Protein AF-X0VVE8-F1 (afdb_monomer)

Organism: NCBI:txid412755

Mean predicted aligned error: 8.97 Å

Foldseek 3Di:
DVVQLVVCVVVVNNQSNVQVVQVVVLVVVLVVVCCVVPVPPDDDPVVVVVSVVVSVVPDDGDRDDPDPDDDDDDDPPDPDDDPDPDDDDPPCDPPVPPPPDDDDD

Radius of gyration: 20.53 Å; Cα contacts (8 Å, |Δi|>4): 33; chains: 1; bounding box: 51×25×48 Å

Sequence (105 aa):
MAEWIEEAAEADDHAAADEHRQVYDRLVNIFDELVEVFADEQMSCDDLISIIDSAFSQLTLAFIPPSLDQVLVGAIERSRHPDLKAVFLIGATQKQFPAPVAFDG

InterPro domains:
  IPR027417 P-loop containing nucleoside triphosphate hydrolase [G3DSA:3.40.50.300] (5-105)
  IPR027417 P-loop containing nucleoside triphosphate hydrolase [SSF52540] (9-104)

Secondary structure (DSSP, 8-state):
-HHHHHHHHHTT-HHHHHHHHHHHHHHHHHHHHHHHHHTT----HHHHHHHHHHHHHT---------SS------TT-S-----S--------TTTSSPP-----

Solvent-accessible surface area (backbone atoms only — not comparable to full-atom values): 7003 Å² total; per-residue (Å²): 105,72,64,58,30,50,53,24,48,76,68,72,34,58,68,58,20,50,50,52,48,52,53,50,55,51,56,51,50,52,52,52,52,48,45,72,75,43,70,87,60,90,73,55,72,69,56,53,50,52,52,51,52,55,56,57,74,67,67,74,84,86,80,77,80,92,59,96,79,75,84,89,82,79,73,87,83,56,94,72,76,76,96,70,95,73,86,84,84,78,72,78,37,92,73,60,41,69,65,71,85,82,81,85,128

pLDDT: mean 85.47, std 9.38, range [46.12, 97.25]

Structure (mmCIF, N/CA/C/O backbone):
data_AF-X0VVE8-F1
#
_entry.id   AF-X0VVE8-F1
#
loop_
_atom_site.group_PDB
_atom_site.id
_atom_site.type_symbol
_atom_site.label_atom_id
_atom_site.label_alt_id
_atom_site.label_comp_id
_atom_site.label_asym_id
_atom_site.label_entity_id
_atom_site.label_seq_id
_atom_site.pdbx_PDB_ins_code
_atom_site.Cartn_x
_atom_site.Cartn_y
_atom_site.Cartn_z
_atom_site.occupancy
_atom_site.B_iso_or_equiv
_atom_site.auth_seq_id
_atom_site.auth_comp_id
_atom_site.auth_asym_id
_atom_site.auth_atom_id
_atom_site.pdbx_PDB_model_num
ATOM 1 N N . MET A 1 1 ? -14.745 9.800 -8.969 1.00 73.06 1 MET A N 1
ATOM 2 C CA . MET A 1 1 ? -13.910 8.647 -9.377 1.00 73.06 1 MET A CA 1
ATOM 3 C C . MET A 1 1 ? -14.285 8.109 -10.744 1.00 73.06 1 MET A C 1
ATOM 5 O O . MET A 1 1 ? -13.377 8.021 -11.546 1.00 73.06 1 MET A O 1
ATOM 9 N N . ALA A 1 2 ? -15.556 7.810 -11.050 1.00 81.62 2 ALA A N 1
ATOM 10 C CA . ALA A 1 2 ? -15.941 7.421 -12.419 1.00 81.62 2 ALA A CA 1
ATOM 11 C C . ALA A 1 2 ? -15.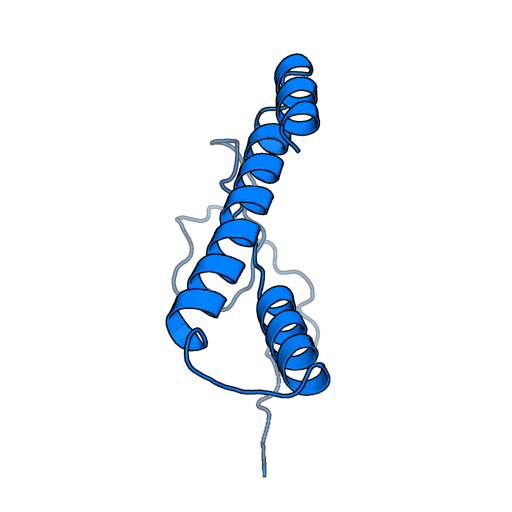518 8.470 -13.471 1.00 81.62 2 ALA A C 1
ATOM 13 O O . ALA A 1 2 ? -14.872 8.122 -14.447 1.00 81.62 2 ALA A O 1
ATOM 14 N N . GLU A 1 3 ? -15.755 9.751 -13.179 1.00 89.00 3 GLU A N 1
ATOM 15 C CA . GLU A 1 3 ? -15.322 10.881 -14.018 1.00 89.00 3 GLU A CA 1
ATOM 16 C C . GLU A 1 3 ? -13.796 10.926 -14.229 1.00 89.00 3 GLU A C 1
ATOM 18 O O . GLU A 1 3 ? -13.343 11.051 -15.354 1.00 89.00 3 GLU A O 1
ATOM 23 N N . TRP A 1 4 ? -12.986 10.705 -13.184 1.00 87.19 4 TRP A N 1
ATOM 24 C CA . TRP A 1 4 ? -11.516 10.673 -13.309 1.00 87.19 4 TRP A CA 1
ATOM 25 C C . TRP A 1 4 ? -10.999 9.484 -14.129 1.00 87.19 4 TRP A C 1
ATOM 27 O O . TRP A 1 4 ? -9.976 9.590 -14.798 1.00 87.19 4 TRP A O 1
ATOM 37 N N . ILE A 1 5 ? -11.695 8.344 -14.083 1.00 86.62 5 ILE A N 1
ATOM 38 C CA . ILE A 1 5 ? -11.367 7.181 -14.919 1.00 86.62 5 ILE A CA 1
ATOM 39 C C . ILE A 1 5 ? -11.676 7.493 -16.388 1.00 86.62 5 ILE A C 1
ATOM 41 O O . ILE A 1 5 ? -10.884 7.145 -17.262 1.00 86.62 5 ILE A O 1
ATOM 45 N N . GLU A 1 6 ? -12.811 8.140 -16.657 1.00 87.31 6 GLU A N 1
ATOM 46 C CA . GLU A 1 6 ? -13.217 8.553 -18.004 1.00 87.31 6 GLU A CA 1
ATOM 47 C C . GLU A 1 6 ? -12.263 9.610 -18.574 1.00 87.31 6 GLU A C 1
ATOM 49 O O . GLU A 1 6 ? -11.749 9.418 -19.672 1.00 87.31 6 GLU A O 1
ATOM 54 N N . GLU A 1 7 ? -11.923 10.648 -17.807 1.00 91.56 7 GLU A N 1
ATOM 55 C CA . GLU A 1 7 ? -10.959 11.684 -18.207 1.00 91.56 7 GLU A CA 1
ATOM 56 C C . GLU A 1 7 ? -9.573 11.101 -18.531 1.00 91.56 7 GLU A C 1
ATOM 58 O O . GLU A 1 7 ? -8.973 11.449 -19.550 1.00 91.56 7 GLU A O 1
ATOM 63 N N . ALA A 1 8 ? -9.062 10.183 -17.702 1.00 88.50 8 ALA A N 1
ATOM 64 C CA . ALA A 1 8 ? -7.777 9.526 -17.949 1.00 88.50 8 ALA A CA 1
ATOM 65 C C . ALA A 1 8 ? -7.813 8.637 -19.205 1.00 88.50 8 ALA A C 1
ATOM 67 O O . ALA A 1 8 ? -6.859 8.617 -19.985 1.00 88.50 8 ALA A O 1
ATOM 68 N N . ALA A 1 9 ? -8.927 7.937 -19.438 1.00 83.50 9 ALA A N 1
ATOM 69 C CA . ALA A 1 9 ? -9.116 7.131 -20.638 1.00 83.50 9 ALA A CA 1
ATOM 70 C C . ALA A 1 9 ? -9.220 7.993 -21.908 1.00 83.50 9 ALA A C 1
ATOM 72 O O . ALA A 1 9 ? -8.647 7.629 -22.934 1.00 83.50 9 ALA A O 1
ATOM 73 N N . GLU A 1 10 ? -9.901 9.139 -21.846 1.00 91.62 10 GLU A N 1
ATOM 74 C CA . GLU A 1 10 ? -9.968 10.111 -22.946 1.00 91.62 10 GLU A CA 1
ATOM 75 C C . GLU A 1 10 ? -8.602 10.743 -23.254 1.00 91.62 10 GLU A C 1
ATOM 77 O O . GLU A 1 10 ? -8.326 11.090 -24.404 1.00 91.62 10 GLU A O 1
ATOM 82 N N . ALA A 1 11 ? -7.730 10.847 -22.248 1.00 91.75 11 ALA A N 1
ATOM 83 C CA . ALA A 1 11 ? -6.356 11.321 -22.383 1.00 91.75 11 ALA A CA 1
ATOM 84 C C . ALA A 1 11 ? -5.352 10.247 -22.863 1.00 91.75 11 ALA A C 1
ATOM 86 O O . ALA A 1 11 ? -4.164 10.551 -22.966 1.00 91.75 11 ALA A O 1
ATOM 87 N N . ASP A 1 12 ? -5.806 9.022 -23.163 1.00 87.69 12 ASP A N 1
ATOM 88 C CA . ASP A 1 12 ? -4.969 7.855 -23.512 1.00 87.69 12 ASP A CA 1
ATOM 89 C C . ASP A 1 12 ? -3.979 7.448 -22.392 1.00 87.69 12 ASP A C 1
ATOM 91 O O . ASP A 1 12 ? -2.996 6.741 -22.620 1.00 87.69 12 ASP A O 1
ATOM 95 N N . ASP A 1 13 ? -4.247 7.869 -21.147 1.00 87.50 13 ASP A N 1
ATOM 96 C CA . ASP A 1 13 ? -3.475 7.510 -19.954 1.00 87.50 13 ASP A CA 1
ATOM 97 C C . ASP A 1 13 ? -4.128 6.323 -19.234 1.00 87.50 13 ASP A C 1
ATOM 99 O O . ASP A 1 13 ? -4.782 6.428 -18.191 1.00 87.50 13 ASP A O 1
ATOM 103 N N . HIS A 1 14 ? -3.965 5.142 -19.830 1.00 84.69 14 HIS A N 1
ATOM 104 C CA . HIS A 1 14 ? -4.513 3.901 -19.285 1.00 84.69 14 HIS A CA 1
ATOM 105 C C . HIS A 1 14 ? -3.944 3.542 -17.907 1.00 84.69 14 HIS A C 1
ATOM 107 O O . HIS A 1 14 ? -4.641 2.920 -17.107 1.00 84.69 14 HIS A O 1
ATOM 113 N N . ALA A 1 15 ? -2.703 3.946 -17.612 1.00 82.75 15 ALA A N 1
ATOM 114 C CA . ALA A 1 15 ? -2.082 3.682 -16.320 1.00 82.75 15 ALA A CA 1
ATOM 115 C C . ALA A 1 15 ? -2.796 4.455 -15.204 1.00 82.75 15 ALA A C 1
ATOM 117 O O . ALA A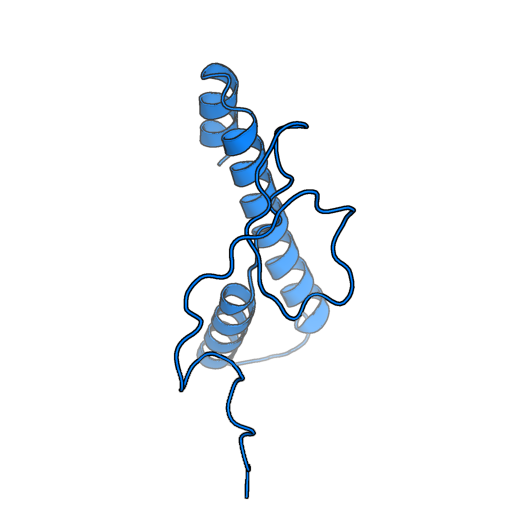 1 15 ? -3.153 3.860 -14.186 1.00 82.75 15 ALA A O 1
ATOM 118 N N . ALA A 1 16 ? -3.076 5.743 -15.421 1.00 85.50 16 ALA A N 1
ATOM 119 C CA . ALA A 1 16 ? -3.842 6.552 -14.476 1.00 85.50 16 ALA A CA 1
ATOM 120 C C . ALA A 1 16 ? -5.284 6.039 -14.313 1.00 85.50 16 ALA A C 1
ATOM 122 O O . ALA A 1 16 ? -5.791 5.945 -13.194 1.00 85.50 16 ALA A O 1
ATOM 123 N N . ALA A 1 17 ? -5.937 5.636 -15.409 1.00 87.31 17 ALA A N 1
ATOM 124 C CA . ALA A 1 17 ? -7.286 5.070 -15.354 1.00 87.31 17 ALA A CA 1
ATOM 125 C C . ALA A 1 17 ? -7.346 3.780 -14.508 1.00 87.31 17 ALA A C 1
ATOM 127 O O . ALA A 1 17 ? -8.262 3.604 -13.696 1.00 87.31 17 ALA A O 1
ATOM 128 N N . ASP A 1 18 ? -6.361 2.890 -14.661 1.00 85.56 18 ASP A N 1
ATOM 129 C CA . ASP A 1 18 ? -6.257 1.665 -13.866 1.00 85.56 18 ASP A CA 1
ATOM 130 C C . ASP A 1 18 ? -5.895 1.951 -12.404 1.00 85.56 18 ASP A C 1
ATOM 132 O O . ASP A 1 18 ? -6.431 1.298 -11.508 1.00 85.56 18 ASP A O 1
ATOM 136 N N . GLU A 1 19 ? -5.041 2.939 -12.130 1.00 86.94 19 GLU A N 1
ATOM 137 C CA . GLU A 1 19 ? -4.734 3.378 -10.765 1.00 86.94 19 GLU A CA 1
ATOM 138 C C . GLU A 1 19 ? -5.995 3.878 -10.048 1.00 86.94 19 GLU A C 1
ATOM 140 O O . GLU A 1 19 ? -6.310 3.420 -8.946 1.00 86.94 19 GLU A O 1
ATOM 145 N N . HIS A 1 20 ? -6.776 4.748 -10.692 1.00 88.81 20 HIS A N 1
ATOM 146 C CA . HIS A 1 20 ? -8.038 5.246 -10.144 1.00 88.81 20 HIS A CA 1
ATOM 147 C C . HIS A 1 20 ? -9.037 4.124 -9.852 1.00 88.81 20 HIS A C 1
ATOM 149 O O . HIS A 1 20 ? -9.698 4.146 -8.809 1.00 88.81 20 HIS A O 1
ATOM 155 N N . ARG A 1 21 ? -9.131 3.124 -10.736 1.00 88.38 21 ARG A N 1
ATOM 156 C CA . ARG A 1 21 ? -9.978 1.947 -10.510 1.00 88.38 21 ARG A CA 1
ATOM 157 C C . ARG A 1 21 ? -9.505 1.144 -9.298 1.00 88.38 21 ARG A C 1
ATOM 159 O O . ARG A 1 21 ? -10.309 0.850 -8.421 1.00 88.38 21 ARG A O 1
ATOM 166 N N . GLN A 1 22 ? -8.208 0.853 -9.205 1.00 88.06 22 GLN A N 1
ATOM 167 C CA . GLN A 1 22 ? -7.645 0.083 -8.093 1.00 88.06 22 GLN A CA 1
ATOM 168 C C . GLN A 1 22 ? -7.826 0.76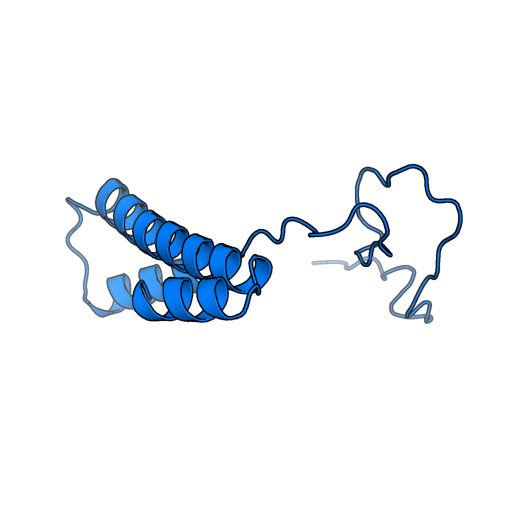9 -6.734 1.00 88.06 22 GLN A C 1
ATOM 170 O O . GLN A 1 22 ? -8.125 0.096 -5.746 1.00 88.06 22 GLN A O 1
ATOM 175 N N . VAL A 1 23 ? -7.683 2.098 -6.674 1.00 89.56 23 VAL A N 1
ATOM 176 C CA . VAL A 1 23 ? -7.960 2.880 -5.457 1.00 89.56 23 VAL A CA 1
ATOM 177 C C . VAL A 1 23 ? -9.409 2.690 -5.020 1.00 89.56 23 VAL A C 1
ATOM 179 O O . VAL A 1 23 ? -9.662 2.433 -3.842 1.00 89.56 23 VAL A O 1
ATOM 182 N N . TYR A 1 24 ? -10.355 2.794 -5.956 1.00 90.38 24 TYR A N 1
ATOM 183 C CA . TYR A 1 24 ? -11.769 2.635 -5.638 1.00 90.38 24 TYR A CA 1
ATOM 184 C C . TYR A 1 24 ? -12.093 1.229 -5.145 1.00 90.38 24 TYR A C 1
ATOM 186 O O . TYR A 1 24 ? -12.698 1.079 -4.085 1.00 90.38 24 TYR A O 1
ATOM 194 N N . ASP A 1 25 ? -11.654 0.211 -5.882 1.00 90.38 25 ASP A N 1
ATOM 195 C CA . ASP A 1 25 ? -11.924 -1.182 -5.537 1.00 90.38 25 ASP A CA 1
ATOM 196 C C . ASP A 1 25 ? -11.361 -1.504 -4.150 1.00 90.38 25 ASP A C 1
ATOM 198 O O . ASP A 1 25 ? -12.021 -2.132 -3.325 1.00 90.38 25 ASP A O 1
ATOM 202 N N . ARG A 1 26 ? -10.153 -1.021 -3.840 1.00 90.62 26 ARG A N 1
ATOM 203 C CA . ARG A 1 26 ? -9.539 -1.274 -2.537 1.00 90.62 26 ARG A CA 1
ATOM 204 C C . ARG A 1 26 ? -10.210 -0.499 -1.403 1.00 90.62 26 ARG A C 1
ATOM 206 O O . ARG A 1 26 ? -10.327 -1.051 -0.314 1.00 90.62 26 ARG A O 1
ATOM 213 N N . LEU A 1 27 ? -10.683 0.722 -1.653 1.00 91.69 27 LEU A N 1
ATOM 214 C CA . LEU A 1 27 ? -11.503 1.478 -0.703 1.00 91.69 27 LEU A CA 1
ATOM 215 C C . LEU A 1 27 ? -12.771 0.700 -0.335 1.00 91.69 27 LEU A C 1
ATOM 217 O O . LEU A 1 27 ? -13.065 0.546 0.846 1.00 91.69 27 LEU A O 1
ATOM 221 N N . VAL A 1 28 ? -13.497 0.197 -1.337 1.00 93.44 28 VAL A N 1
ATOM 222 C CA . VAL A 1 28 ? -14.723 -0.589 -1.130 1.00 93.44 28 VAL A CA 1
ATOM 223 C C . VAL A 1 28 ? -14.415 -1.872 -0.361 1.00 93.44 28 VAL A C 1
ATOM 225 O O . VAL A 1 28 ? -15.043 -2.118 0.663 1.00 93.44 28 VAL A O 1
ATOM 228 N N . ASN A 1 29 ? -13.379 -2.611 -0.768 1.00 93.31 29 ASN A N 1
ATOM 229 C CA . ASN A 1 29 ? -12.974 -3.844 -0.093 1.00 93.31 29 ASN A CA 1
ATOM 230 C C . ASN A 1 29 ? -12.636 -3.631 1.391 1.00 93.31 29 ASN A C 1
ATOM 232 O O . ASN A 1 29 ? -12.976 -4.473 2.210 1.00 93.31 29 ASN A O 1
ATOM 236 N N . ILE A 1 30 ? -11.997 -2.512 1.761 1.00 93.12 30 ILE A N 1
ATOM 237 C CA . ILE A 1 30 ? -11.733 -2.198 3.176 1.00 93.12 30 ILE A CA 1
ATOM 238 C C . ILE A 1 30 ? -13.045 -2.077 3.957 1.00 93.12 30 ILE A C 1
ATOM 240 O O . ILE A 1 30 ? -13.150 -2.602 5.061 1.00 93.12 30 ILE A O 1
ATOM 244 N N . PHE A 1 31 ? -14.051 -1.396 3.407 1.00 93.94 31 PHE A N 1
ATOM 245 C CA . PHE A 1 31 ? -15.346 -1.279 4.077 1.00 93.94 31 PHE A CA 1
ATOM 246 C C . PHE A 1 31 ? -16.099 -2.609 4.132 1.00 93.94 31 PHE A C 1
ATOM 248 O O . PHE A 1 31 ? -16.723 -2.889 5.154 1.00 93.94 31 PHE A O 1
ATOM 255 N N . ASP A 1 32 ? -16.005 -3.435 3.092 1.00 95.31 32 ASP A N 1
ATOM 256 C CA . ASP A 1 32 ? -16.581 -4.780 3.097 1.00 95.31 32 ASP A CA 1
ATOM 257 C C . ASP A 1 32 ? -15.929 -5.655 4.182 1.00 95.31 32 ASP A C 1
ATOM 259 O O . ASP A 1 32 ? -16.642 -6.265 4.976 1.00 95.31 32 ASP A O 1
ATOM 263 N N . GLU A 1 33 ? -14.594 -5.637 4.295 1.00 93.88 33 GLU A N 1
ATOM 264 C CA . GLU A 1 33 ? -13.839 -6.326 5.354 1.00 93.88 33 GLU A CA 1
ATOM 265 C C . GLU A 1 33 ? 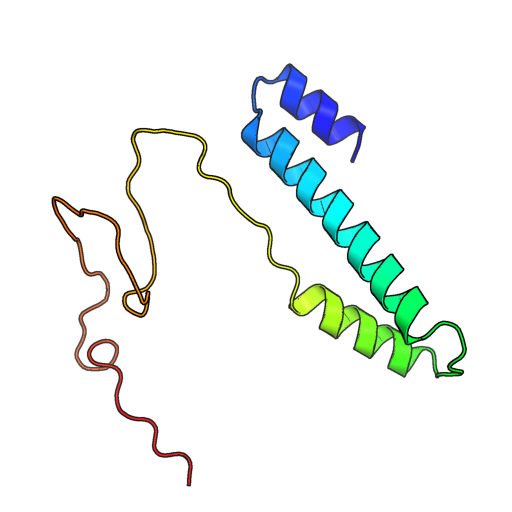-14.228 -5.802 6.754 1.00 93.88 33 GLU A C 1
ATOM 267 O O . GLU A 1 33 ? -14.425 -6.584 7.685 1.00 93.88 33 GLU A O 1
ATOM 272 N N . LEU A 1 34 ? -14.391 -4.482 6.920 1.00 92.81 34 LEU A N 1
ATOM 273 C CA . LEU A 1 34 ? -14.825 -3.883 8.190 1.00 92.81 34 LEU A CA 1
ATOM 274 C C . LEU A 1 34 ? -16.221 -4.356 8.598 1.00 92.81 34 LEU A C 1
ATOM 276 O O . LEU A 1 34 ? -16.438 -4.692 9.761 1.00 92.81 34 LEU A O 1
ATOM 280 N N . VAL A 1 35 ? -17.167 -4.386 7.659 1.00 93.31 35 VAL A N 1
ATOM 281 C CA . VAL A 1 35 ? -18.521 -4.886 7.921 1.00 93.31 35 VAL A CA 1
ATOM 282 C C . VAL A 1 35 ? -18.484 -6.383 8.215 1.00 93.31 35 VAL A C 1
ATOM 284 O O . VAL A 1 35 ? -19.126 -6.818 9.163 1.00 93.31 35 VAL A O 1
ATOM 287 N N . GLU A 1 36 ? -17.716 -7.171 7.464 1.00 95.25 36 GLU A N 1
ATOM 288 C CA . GLU A 1 36 ? -17.603 -8.619 7.669 1.00 95.25 36 GLU A CA 1
ATOM 289 C C . GLU A 1 36 ? -17.097 -8.972 9.075 1.00 95.25 36 GLU A C 1
ATOM 291 O O . GLU A 1 36 ? -17.611 -9.899 9.701 1.00 95.25 36 GLU A O 1
ATOM 296 N N . VAL A 1 37 ? -16.120 -8.221 9.588 1.00 94.50 37 VAL A N 1
ATOM 297 C CA . VAL A 1 37 ? -15.499 -8.498 10.891 1.00 94.50 37 VAL A CA 1
ATOM 298 C C . VAL A 1 37 ? -16.290 -7.895 12.054 1.00 94.50 37 VAL A C 1
ATOM 300 O O . VAL A 1 37 ? -16.422 -8.540 13.093 1.00 94.50 37 VAL A O 1
ATOM 303 N N . PHE A 1 38 ? -16.820 -6.679 11.901 1.00 93.94 38 PHE A N 1
ATOM 304 C CA . PHE A 1 38 ? -17.346 -5.885 13.018 1.00 93.94 38 PHE A CA 1
ATOM 305 C C . PHE A 1 38 ? -18.866 -5.647 12.979 1.00 93.94 38 PHE A C 1
ATOM 307 O O . PHE A 1 38 ? -19.366 -4.884 13.803 1.00 93.94 38 PHE A O 1
ATOM 314 N N . ALA A 1 39 ? -19.623 -6.284 12.071 1.00 90.25 39 ALA A N 1
ATOM 315 C CA . ALA A 1 39 ? -21.071 -6.054 11.907 1.00 90.25 39 ALA A CA 1
ATOM 316 C C . ALA A 1 39 ? -21.887 -6.124 13.211 1.00 90.25 39 ALA A C 1
ATOM 318 O O . ALA A 1 39 ? -22.817 -5.337 13.392 1.00 90.25 39 ALA A O 1
ATOM 319 N N . ASP A 1 40 ? -21.545 -7.052 14.106 1.00 93.38 40 ASP A N 1
ATOM 320 C CA . ASP A 1 40 ? -22.279 -7.303 15.351 1.00 93.38 40 ASP A CA 1
ATOM 321 C C . ASP A 1 40 ? -21.578 -6.730 16.600 1.00 93.38 40 ASP A C 1
ATOM 323 O O . ASP A 1 40 ? -22.056 -6.914 17.725 1.00 93.38 40 ASP A O 1
ATOM 327 N N . GLU A 1 41 ? -20.454 -6.023 16.436 1.00 92.12 41 GLU A N 1
ATOM 328 C CA . GLU A 1 41 ? -19.729 -5.410 17.549 1.00 92.12 41 GLU A CA 1
ATOM 329 C C . GLU A 1 41 ? -20.232 -3.993 17.843 1.00 92.12 41 GLU A C 1
ATOM 331 O O . GLU A 1 41 ? -20.229 -3.100 16.996 1.00 92.12 41 GLU A O 1
ATOM 336 N N . GLN A 1 42 ? -20.623 -3.753 19.097 1.0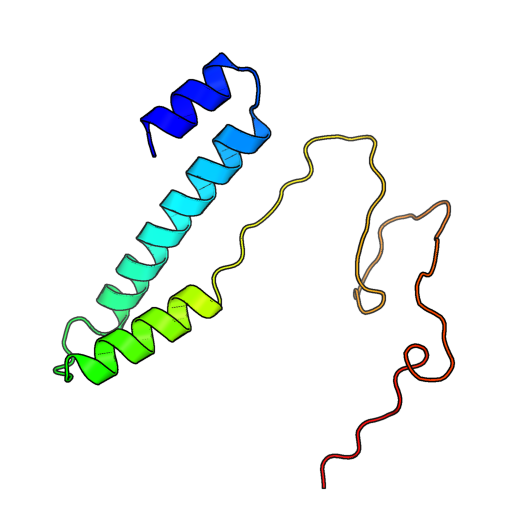0 92.94 42 GLN A N 1
ATOM 337 C CA . GLN A 1 42 ? -20.844 -2.394 19.581 1.00 92.94 42 GLN A CA 1
ATOM 338 C C . GLN A 1 42 ? -19.521 -1.804 20.056 1.00 92.94 42 GLN A C 1
ATOM 340 O O . GLN A 1 42 ? -18.914 -2.310 20.997 1.00 92.94 42 GLN A O 1
ATOM 345 N N . MET A 1 43 ? -19.118 -0.696 19.444 1.00 94.69 43 MET A N 1
ATOM 346 C CA . MET A 1 43 ? -17.903 0.032 19.797 1.00 94.69 43 MET A CA 1
ATOM 347 C C . MET A 1 43 ? -18.157 1.536 19.850 1.00 94.69 43 MET A C 1
ATOM 349 O O . MET A 1 43 ? -19.173 2.036 19.355 1.00 94.69 43 MET A O 1
ATOM 353 N N . SER A 1 44 ? -17.244 2.264 20.489 1.00 96.88 44 S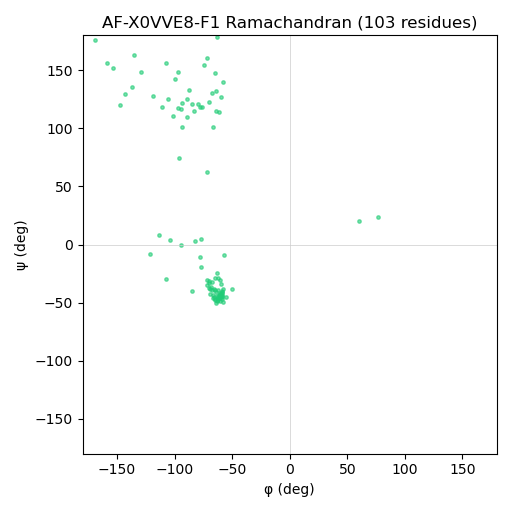ER A N 1
ATOM 354 C CA . SER A 1 44 ? -17.298 3.721 20.490 1.00 96.88 44 SER A CA 1
ATOM 355 C C . SER A 1 44 ? -16.920 4.281 19.114 1.00 96.88 44 SER A C 1
ATOM 357 O O . SER A 1 44 ? -16.262 3.618 18.311 1.00 96.88 44 SER A O 1
ATOM 359 N N . CYS A 1 45 ? -17.302 5.531 18.839 1.00 95.38 45 CYS A N 1
ATOM 360 C CA . CYS A 1 45 ? -16.856 6.209 17.620 1.00 95.38 45 CYS A CA 1
ATOM 361 C C . CYS A 1 45 ? -15.324 6.332 17.550 1.00 95.38 45 CYS A C 1
ATOM 363 O O . CYS A 1 45 ? -14.765 6.259 16.459 1.00 95.38 45 CYS A O 1
ATOM 365 N N . ASP A 1 46 ? -14.653 6.500 18.692 1.00 97.25 46 ASP A N 1
ATOM 366 C CA . ASP A 1 46 ? -13.198 6.672 18.753 1.00 97.25 46 ASP A CA 1
ATOM 367 C C . ASP A 1 46 ? -12.463 5.373 18.382 1.00 97.25 46 ASP A C 1
ATOM 369 O O . ASP A 1 46 ? -11.462 5.405 17.659 1.00 97.25 46 ASP A O 1
ATOM 373 N N . ASP A 1 47 ? -12.995 4.224 18.810 1.00 95.25 47 ASP A N 1
ATOM 374 C CA . ASP A 1 47 ? -12.466 2.907 18.438 1.00 95.25 47 ASP A CA 1
ATOM 375 C C . ASP A 1 47 ? -12.651 2.655 16.939 1.00 95.25 47 ASP A C 1
ATOM 377 O O . ASP A 1 47 ? -11.702 2.271 16.254 1.00 95.25 47 ASP A O 1
ATOM 381 N N . LEU A 1 48 ? -13.842 2.954 16.404 1.00 93.31 48 LEU A N 1
ATOM 382 C CA . LEU A 1 48 ? -14.129 2.810 14.976 1.00 93.31 48 LEU A CA 1
ATOM 383 C C . LEU A 1 48 ? -13.184 3.664 14.120 1.00 93.31 48 LEU A C 1
ATOM 385 O O . LEU A 1 48 ? -12.640 3.175 13.132 1.00 93.31 48 LEU A O 1
ATOM 389 N N . ILE A 1 49 ? -12.953 4.924 14.503 1.00 95.19 49 ILE A N 1
ATOM 390 C CA . ILE A 1 49 ? -12.015 5.815 13.802 1.00 95.19 49 ILE A CA 1
ATOM 391 C C . ILE A 1 49 ? -10.599 5.239 13.838 1.00 95.19 49 ILE A C 1
ATOM 393 O O . ILE A 1 49 ? -9.920 5.239 12.815 1.00 95.19 49 ILE A O 1
ATOM 397 N N . SER A 1 50 ? -10.168 4.718 14.987 1.00 95.88 50 SER A N 1
ATOM 398 C CA . SER A 1 50 ? -8.830 4.140 15.152 1.00 95.88 50 SER A CA 1
ATOM 399 C C . SER A 1 50 ? -8.632 2.886 14.290 1.00 95.88 50 SER A C 1
ATOM 401 O O . SER A 1 50 ? -7.572 2.699 13.690 1.00 95.88 50 SER A O 1
ATOM 403 N N . ILE A 1 51 ? -9.660 2.038 14.184 1.00 94.31 51 ILE A N 1
ATOM 404 C CA . ILE A 1 51 ? -9.656 0.856 13.311 1.00 94.31 51 ILE A CA 1
ATOM 405 C C . ILE A 1 51 ? -9.584 1.281 11.841 1.00 94.31 51 ILE A C 1
ATOM 407 O O . ILE A 1 51 ? -8.759 0.761 11.091 1.00 94.31 51 ILE A O 1
ATOM 411 N N . ILE A 1 52 ? -10.412 2.246 11.436 1.00 92.69 52 ILE A N 1
ATOM 412 C CA . ILE A 1 52 ? -10.440 2.769 10.067 1.00 92.69 52 ILE A CA 1
ATOM 413 C C . ILE A 1 52 ? -9.086 3.385 9.683 1.00 92.69 52 ILE A C 1
ATOM 415 O O . ILE A 1 52 ? -8.568 3.092 8.606 1.00 92.69 52 ILE A O 1
ATOM 419 N N . ASP A 1 53 ? -8.489 4.196 10.557 1.00 94.06 53 ASP A N 1
ATOM 420 C CA . ASP A 1 53 ? -7.173 4.807 10.328 1.00 94.06 53 ASP A CA 1
ATOM 421 C C . ASP A 1 53 ? -6.087 3.736 10.142 1.00 94.06 53 ASP A C 1
ATOM 423 O O . ASP A 1 53 ? -5.318 3.768 9.179 1.00 94.06 53 ASP A O 1
ATOM 427 N N . SER A 1 54 ? -6.097 2.705 10.992 1.00 93.38 54 SER A N 1
ATOM 428 C CA . SER A 1 54 ? -5.196 1.557 10.863 1.00 93.38 54 SER A CA 1
ATOM 429 C C . SER A 1 54 ? -5.390 0.807 9.539 1.00 93.38 54 SER A C 1
ATOM 431 O O . SER A 1 54 ? -4.405 0.485 8.868 1.00 93.38 54 SER A O 1
ATOM 433 N N . ALA A 1 55 ? -6.636 0.572 9.120 1.00 90.50 55 ALA A N 1
ATOM 434 C CA . ALA A 1 55 ? -6.944 -0.104 7.861 1.00 90.50 55 ALA A CA 1
ATOM 435 C C . ALA A 1 55 ? -6.439 0.694 6.646 1.00 90.50 55 ALA A C 1
ATOM 437 O O . ALA A 1 55 ? -5.784 0.138 5.761 1.00 90.50 55 ALA A O 1
ATOM 438 N N . PHE A 1 56 ? -6.660 2.011 6.629 1.00 90.75 56 PHE A N 1
ATOM 439 C CA . PHE A 1 56 ? -6.166 2.879 5.560 1.00 90.75 56 PHE A CA 1
ATOM 440 C C . PHE A 1 56 ? -4.646 3.052 5.572 1.00 90.75 56 PHE A C 1
ATOM 442 O O . PHE A 1 56 ? -4.050 3.162 4.503 1.00 90.75 56 PHE A O 1
ATOM 449 N N . SER A 1 57 ? -3.991 3.015 6.735 1.00 89.19 57 SER A N 1
ATOM 450 C CA . SER A 1 57 ? -2.526 3.120 6.826 1.00 89.19 57 SER A CA 1
ATOM 451 C C . SER A 1 57 ? -1.786 1.966 6.135 1.00 89.19 57 SER A C 1
ATOM 453 O O . SER A 1 57 ? -0.643 2.119 5.708 1.00 89.19 57 SER A O 1
ATOM 455 N N . GLN A 1 58 ? -2.451 0.817 5.992 1.00 84.50 58 GLN A N 1
ATOM 456 C CA . GLN A 1 58 ? -1.922 -0.382 5.338 1.00 84.50 58 GLN A CA 1
ATOM 457 C C . GLN A 1 58 ? -2.315 -0.470 3.856 1.00 84.50 58 GLN A C 1
ATOM 459 O O . GLN A 1 58 ? -1.940 -1.421 3.160 1.00 84.50 58 GLN A O 1
ATOM 464 N N . LEU A 1 59 ? -3.070 0.510 3.350 1.00 83.44 59 LEU A N 1
ATOM 465 C CA . LEU A 1 59 ? -3.493 0.560 1.961 1.00 83.44 59 LEU A CA 1
ATOM 466 C C . LEU A 1 59 ? -2.267 0.631 1.046 1.00 83.44 59 LEU A C 1
ATOM 468 O O . LEU A 1 59 ? -1.538 1.619 1.018 1.00 83.44 59 LEU A O 1
ATOM 472 N N . THR A 1 60 ? -2.062 -0.425 0.263 1.00 75.75 60 THR A N 1
ATOM 473 C CA . THR A 1 60 ? -0.998 -0.484 -0.740 1.00 75.75 60 THR A CA 1
ATOM 474 C C . THR A 1 60 ? -1.635 -0.652 -2.111 1.00 75.75 60 THR A C 1
ATOM 476 O O . THR A 1 60 ? -2.453 -1.552 -2.303 1.00 75.75 60 THR A O 1
ATOM 479 N N . LEU A 1 61 ? -1.269 0.201 -3.064 1.00 74.12 61 LEU A N 1
ATOM 480 C CA . LEU A 1 61 ? -1.705 0.069 -4.452 1.00 74.12 61 LEU A CA 1
ATOM 481 C C . LEU A 1 61 ? -0.739 -0.849 -5.200 1.00 74.12 61 LEU A C 1
ATOM 483 O O . LEU A 1 61 ? 0.482 -0.712 -5.089 1.00 74.12 61 LEU A O 1
ATOM 487 N N . ALA A 1 62 ? -1.282 -1.803 -5.953 1.00 68.00 62 ALA A N 1
ATOM 488 C CA . ALA A 1 62 ? -0.476 -2.667 -6.796 1.00 68.00 62 ALA A CA 1
ATOM 489 C C . ALA A 1 62 ? -0.188 -1.947 -8.118 1.00 68.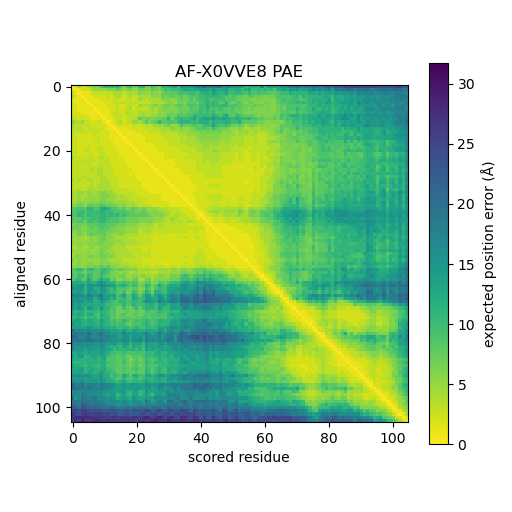00 62 ALA A C 1
ATOM 491 O O . ALA A 1 62 ? -1.077 -1.690 -8.924 1.00 68.00 62 ALA A O 1
ATOM 492 N N . PHE A 1 63 ? 1.079 -1.631 -8.371 1.00 66.81 63 PHE A N 1
ATOM 493 C CA . PHE A 1 63 ? 1.468 -1.101 -9.671 1.00 66.81 63 PHE A CA 1
ATOM 494 C C . PHE A 1 63 ? 1.830 -2.261 -10.601 1.00 66.81 63 PHE A C 1
ATOM 496 O O . PHE A 1 63 ? 2.849 -2.930 -10.399 1.00 66.81 63 PHE A O 1
ATOM 503 N N . ILE A 1 64 ? 0.991 -2.523 -11.607 1.00 64.31 64 ILE A N 1
ATOM 504 C CA . ILE A 1 64 ? 1.369 -3.404 -12.714 1.00 64.31 64 ILE A CA 1
ATOM 505 C C . ILE A 1 64 ? 2.224 -2.565 -13.662 1.00 64.31 64 ILE A C 1
ATOM 507 O O . ILE A 1 64 ? 1.748 -1.541 -14.151 1.00 64.31 64 ILE A O 1
ATOM 511 N N . PRO A 1 65 ? 3.478 -2.954 -13.931 1.00 61.56 65 PRO A N 1
ATOM 512 C CA . PRO A 1 65 ? 4.316 -2.135 -14.777 1.00 61.56 65 PRO A CA 1
ATOM 513 C C . PRO A 1 65 ? 3.789 -2.118 -16.224 1.00 61.56 65 PRO A C 1
ATOM 515 O O . PRO A 1 65 ? 3.530 -3.186 -16.783 1.00 61.56 65 PRO A O 1
ATOM 518 N N . PRO A 1 66 ? 3.645 -0.934 -16.841 1.00 58.34 66 PRO A N 1
ATOM 519 C CA . PRO A 1 66 ? 2.931 -0.774 -18.108 1.00 58.34 66 PRO A CA 1
ATOM 520 C C . PRO A 1 66 ? 3.733 -1.202 -19.348 1.00 58.34 66 PRO A C 1
ATOM 522 O O . PRO A 1 66 ? 3.162 -1.294 -20.433 1.00 58.34 66 PRO A O 1
ATOM 525 N N . SER A 1 67 ? 5.043 -1.462 -19.235 1.00 66.19 67 SER A N 1
ATOM 526 C CA . SER A 1 67 ? 5.911 -1.744 -20.388 1.00 66.19 67 SER A CA 1
ATOM 527 C C . SER A 1 67 ? 6.752 -3.015 -20.242 1.00 66.19 67 SER A C 1
ATOM 529 O O . SER A 1 67 ? 7.198 -3.394 -19.159 1.00 66.19 67 SER A O 1
ATOM 531 N N . LEU A 1 68 ? 7.009 -3.663 -21.385 1.00 68.94 68 LEU A N 1
ATOM 532 C CA . LEU A 1 68 ? 7.934 -4.798 -21.488 1.00 68.94 68 LEU A CA 1
ATOM 533 C C . LEU A 1 68 ? 9.400 -4.367 -21.299 1.00 68.94 68 LEU A C 1
ATOM 535 O O . LEU A 1 68 ? 10.200 -5.137 -20.772 1.00 68.94 68 LEU A O 1
ATOM 539 N N . ASP A 1 69 ? 9.744 -3.150 -21.733 1.00 80.00 69 ASP A N 1
ATOM 540 C CA . ASP A 1 69 ? 11.074 -2.561 -21.568 1.00 80.00 69 ASP A CA 1
ATOM 541 C C . ASP A 1 69 ? 11.057 -1.565 -20.408 1.00 80.00 69 ASP A C 1
ATOM 543 O O . ASP A 1 69 ? 10.388 -0.529 -20.471 1.00 80.00 69 ASP A O 1
ATOM 547 N N . GLN A 1 70 ? 11.732 -1.920 -19.319 1.00 77.94 70 GLN A N 1
ATOM 548 C CA . GLN A 1 70 ? 11.751 -1.134 -18.093 1.00 77.94 70 GLN A CA 1
ATOM 549 C C . GLN A 1 70 ? 12.961 -1.454 -17.220 1.00 77.94 70 GLN A C 1
ATOM 551 O O . GLN A 1 70 ? 13.512 -2.558 -17.243 1.00 77.94 70 GLN A O 1
ATOM 556 N N . VAL A 1 71 ? 13.329 -0.488 -16.380 1.00 85.38 71 VAL A N 1
ATOM 557 C CA . VAL A 1 71 ? 14.298 -0.684 -15.300 1.00 85.38 71 VAL A CA 1
ATOM 558 C C . VAL A 1 71 ? 13.542 -1.035 -14.024 1.00 85.38 71 VAL A C 1
ATOM 560 O O . VAL A 1 71 ? 12.715 -0.260 -13.550 1.00 85.38 71 VAL A O 1
ATOM 563 N N . LEU A 1 72 ? 13.849 -2.194 -13.441 1.00 84.75 72 LEU A N 1
ATOM 564 C CA . LEU A 1 72 ? 13.304 -2.584 -12.145 1.00 84.75 72 LEU A CA 1
ATOM 565 C C . LEU A 1 72 ? 14.020 -1.819 -11.024 1.00 84.75 72 LEU A C 1
ATOM 567 O O . LEU A 1 72 ? 15.217 -2.008 -10.810 1.00 84.75 72 LEU A O 1
ATOM 571 N N . VAL A 1 73 ? 13.271 -1.015 -10.270 1.00 86.75 73 VAL A N 1
ATOM 572 C CA . VAL A 1 73 ? 13.742 -0.373 -9.035 1.00 86.75 73 VAL A CA 1
ATOM 573 C C . VAL A 1 73 ? 13.114 -1.093 -7.846 1.00 86.75 73 VAL A C 1
ATOM 575 O O . VAL A 1 73 ? 11.898 -1.255 -7.777 1.00 86.75 73 VAL A O 1
ATOM 578 N N . GLY A 1 74 ? 13.932 -1.568 -6.908 1.00 84.38 74 GLY A N 1
ATOM 579 C CA . GLY A 1 74 ? 13.434 -2.305 -5.753 1.00 84.38 74 GLY A CA 1
ATOM 580 C C . GLY A 1 74 ? 14.486 -2.533 -4.676 1.00 84.38 74 GLY A C 1
ATOM 581 O O . GLY A 1 74 ? 15.652 -2.184 -4.839 1.00 84.38 74 GLY A O 1
ATOM 582 N N . ALA A 1 75 ? 14.037 -3.123 -3.572 1.00 84.75 75 ALA A N 1
ATOM 583 C CA . ALA A 1 75 ? 14.869 -3.462 -2.426 1.00 84.75 75 ALA A CA 1
ATOM 584 C C . ALA A 1 75 ? 15.764 -4.687 -2.707 1.00 84.75 75 ALA A C 1
ATOM 586 O O . ALA A 1 75 ? 15.419 -5.538 -3.538 1.00 84.75 75 ALA A O 1
ATOM 587 N N . ILE A 1 76 ? 16.900 -4.780 -2.008 1.00 83.56 76 ILE A N 1
ATOM 588 C CA . ILE A 1 76 ? 17.869 -5.879 -2.169 1.00 83.56 76 ILE A CA 1
ATOM 589 C C . ILE A 1 76 ? 17.398 -7.169 -1.481 1.00 83.56 76 ILE A C 1
ATOM 591 O O . ILE A 1 76 ? 17.826 -8.263 -1.828 1.00 83.56 76 ILE A O 1
ATOM 595 N N . GLU A 1 77 ? 16.467 -7.057 -0.538 1.00 80.94 77 GLU A N 1
ATOM 596 C CA . GLU A 1 77 ? 15.935 -8.140 0.288 1.00 80.94 77 GLU A CA 1
ATOM 597 C C . GLU A 1 77 ? 14.930 -9.040 -0.455 1.00 80.94 77 GLU A C 1
ATOM 599 O O . GLU A 1 77 ? 14.326 -9.933 0.144 1.00 80.94 77 GLU A O 1
ATOM 604 N N . ARG A 1 78 ? 14.715 -8.838 -1.763 1.00 73.88 78 ARG A N 1
ATOM 605 C CA . ARG A 1 78 ? 13.817 -9.697 -2.543 1.00 73.88 78 ARG A CA 1
ATOM 606 C C . ARG A 1 78 ? 14.357 -11.124 -2.586 1.00 73.88 78 ARG A C 1
ATOM 608 O O . ARG A 1 78 ? 15.500 -11.374 -2.950 1.00 73.88 78 ARG A O 1
ATOM 615 N N . SER A 1 79 ? 13.480 -12.086 -2.304 1.00 68.88 79 SER A N 1
ATOM 616 C CA . SER A 1 79 ? 13.826 -13.513 -2.320 1.00 68.88 79 SER A CA 1
ATOM 617 C C . SER A 1 79 ? 14.295 -14.007 -3.693 1.00 68.88 79 SER A C 1
ATOM 619 O O . SER A 1 79 ? 15.091 -14.943 -3.776 1.00 68.88 79 SER A O 1
ATOM 621 N N . ARG A 1 80 ? 13.789 -13.397 -4.776 1.00 73.12 80 ARG A N 1
ATOM 622 C CA . ARG A 1 80 ? 14.164 -13.688 -6.162 1.00 73.12 80 ARG A CA 1
ATOM 623 C C . ARG A 1 80 ? 14.188 -12.411 -6.987 1.00 73.12 80 ARG A C 1
ATOM 625 O O . ARG A 1 80 ? 13.207 -11.669 -7.030 1.00 73.12 80 ARG A O 1
ATOM 632 N N . HIS A 1 81 ? 15.288 -12.221 -7.698 1.00 78.88 81 HIS A N 1
ATOM 633 C CA . HIS A 1 81 ? 15.373 -11.269 -8.792 1.00 78.88 81 HIS A CA 1
ATOM 634 C C . HIS A 1 81 ? 15.144 -12.001 -10.125 1.00 78.88 81 HIS A C 1
ATOM 636 O O . HIS A 1 81 ? 15.476 -13.188 -10.223 1.00 78.88 81 HIS A O 1
ATOM 642 N N . PRO A 1 82 ? 14.559 -11.335 -11.137 1.00 82.50 82 PRO A N 1
ATOM 643 C CA . PRO A 1 82 ? 14.531 -11.865 -12.500 1.00 82.50 82 PRO A CA 1
ATOM 644 C C . PRO A 1 82 ? 15.960 -11.990 -13.058 1.00 82.50 82 PRO A C 1
ATOM 646 O O . PRO A 1 82 ? 16.926 -11.627 -12.390 1.00 82.50 82 PRO A O 1
ATOM 649 N N . ASP A 1 83 ? 16.1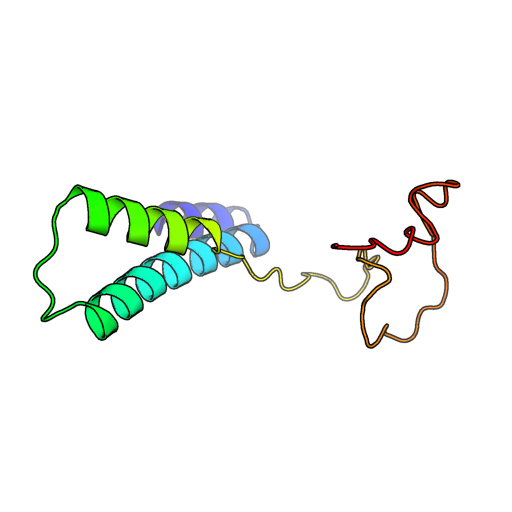12 -12.495 -14.282 1.00 85.50 83 ASP A N 1
ATOM 650 C CA . ASP A 1 83 ? 17.423 -12.523 -14.937 1.00 85.50 83 ASP A CA 1
ATOM 651 C C . ASP A 1 83 ? 17.889 -11.083 -15.236 1.00 85.50 83 ASP A C 1
ATOM 653 O O . ASP A 1 83 ? 17.389 -10.419 -16.149 1.00 85.50 83 ASP A O 1
ATOM 657 N N . LEU A 1 84 ? 18.782 -10.559 -14.391 1.00 87.31 84 LEU A N 1
ATOM 658 C CA . LEU A 1 84 ? 19.263 -9.180 -14.442 1.00 87.31 84 LEU A CA 1
ATOM 659 C C . LEU A 1 84 ? 20.595 -9.123 -15.191 1.00 87.31 84 LEU A C 1
ATOM 661 O O . LEU A 1 84 ? 21.605 -9.652 -14.733 1.00 87.31 84 LEU A O 1
ATOM 665 N N . LYS A 1 85 ? 20.622 -8.403 -16.317 1.00 91.12 85 LYS A N 1
ATOM 666 C CA . LYS A 1 85 ? 21.852 -8.192 -17.105 1.00 91.12 85 LYS A CA 1
ATOM 667 C C . LYS A 1 85 ? 22.846 -7.239 -16.430 1.00 91.12 85 LYS A C 1
ATOM 669 O O . LYS A 1 85 ? 24.047 -7.349 -16.652 1.00 91.12 85 LYS A O 1
ATOM 674 N N . ALA A 1 86 ? 22.344 -6.281 -15.653 1.00 93.06 86 ALA A N 1
ATOM 675 C CA . ALA A 1 86 ? 23.129 -5.291 -14.922 1.00 93.06 86 ALA A CA 1
ATOM 676 C C . ALA A 1 86 ? 22.357 -4.818 -13.681 1.00 93.06 86 ALA A C 1
ATOM 678 O O . ALA A 1 86 ? 21.125 -4.825 -13.684 1.00 93.06 86 ALA A O 1
ATOM 679 N N . VAL A 1 87 ? 23.077 -4.395 -12.635 1.00 92.38 87 VAL A N 1
ATOM 680 C CA . VAL A 1 87 ? 22.501 -3.923 -11.364 1.00 92.38 87 VAL A CA 1
ATOM 681 C C . VAL A 1 87 ? 23.236 -2.674 -10.887 1.00 92.38 87 VAL A C 1
ATOM 683 O O . VAL A 1 87 ? 24.466 -2.640 -10.882 1.00 92.38 87 VAL A O 1
ATOM 686 N N . PHE A 1 88 ? 22.477 -1.673 -10.439 1.00 92.56 88 PHE A N 1
ATOM 687 C CA . PHE A 1 88 ? 22.996 -0.486 -9.761 1.00 92.56 88 PHE A CA 1
ATOM 688 C C . PHE A 1 88 ? 22.571 -0.521 -8.295 1.00 92.56 88 PHE A C 1
ATOM 690 O O . PHE A 1 88 ? 21.380 -0.500 -7.995 1.00 92.56 88 PHE A O 1
ATOM 697 N N . LEU A 1 89 ? 23.543 -0.567 -7.383 1.00 91.31 89 LEU A N 1
ATOM 698 C CA . LEU A 1 89 ? 23.285 -0.482 -5.948 1.00 91.31 89 LEU A CA 1
ATOM 699 C C . LEU A 1 89 ? 23.436 0.968 -5.487 1.00 91.31 89 LEU A C 1
ATOM 701 O O . LEU A 1 89 ? 24.523 1.543 -5.556 1.00 91.31 89 LEU A O 1
ATOM 705 N N . ILE A 1 90 ? 22.343 1.547 -5.003 1.00 90.94 90 ILE A N 1
ATOM 706 C CA . ILE A 1 90 ? 22.307 2.914 -4.481 1.00 90.94 90 ILE A CA 1
ATOM 707 C C . ILE A 1 90 ? 22.376 2.869 -2.954 1.00 90.94 90 ILE A C 1
ATOM 709 O O . ILE A 1 90 ? 21.793 1.987 -2.331 1.00 90.94 90 ILE A O 1
ATOM 713 N N . GLY A 1 91 ? 23.093 3.816 -2.340 1.00 87.56 91 GLY A N 1
ATOM 714 C CA . GLY A 1 91 ? 23.153 3.922 -0.877 1.00 87.56 91 GLY A CA 1
ATOM 715 C C . GLY A 1 91 ? 24.059 2.891 -0.197 1.00 87.56 91 GLY A C 1
ATOM 716 O O . GLY A 1 91 ? 23.885 2.615 0.986 1.00 87.56 91 GLY A O 1
ATOM 717 N N . ALA A 1 92 ? 25.052 2.345 -0.911 1.00 89.25 92 ALA A N 1
ATOM 718 C CA . ALA A 1 92 ? 26.044 1.413 -0.367 1.00 89.25 92 ALA A CA 1
ATOM 719 C C . ALA A 1 92 ? 27.052 2.105 0.580 1.00 89.25 92 ALA A C 1
ATOM 721 O O . ALA A 1 92 ? 28.248 2.191 0.304 1.00 89.25 92 ALA A O 1
ATOM 722 N N . THR A 1 93 ? 26.554 2.662 1.682 1.00 89.75 93 THR A N 1
ATOM 723 C CA . THR A 1 93 ? 27.331 3.399 2.684 1.00 89.75 93 THR A CA 1
ATOM 724 C C . THR A 1 93 ? 27.488 2.583 3.969 1.00 89.75 93 THR A C 1
ATOM 726 O O . THR A 1 93 ? 26.651 1.739 4.280 1.00 89.75 93 THR A O 1
ATOM 729 N N . GLN A 1 94 ? 28.530 2.873 4.762 1.00 81.75 94 GLN A N 1
ATOM 730 C CA . GLN A 1 94 ? 28.976 2.091 5.934 1.00 81.75 94 GLN A CA 1
ATOM 731 C C . GLN A 1 94 ? 27.919 1.865 7.046 1.00 81.75 94 GLN A C 1
ATOM 733 O O . GLN A 1 94 ? 28.169 1.104 7.974 1.00 81.75 94 GLN A O 1
ATOM 738 N N . LYS A 1 95 ? 26.749 2.515 6.990 1.00 80.31 95 LYS A N 1
ATOM 739 C CA . LYS A 1 95 ? 25.647 2.342 7.961 1.00 80.31 95 LYS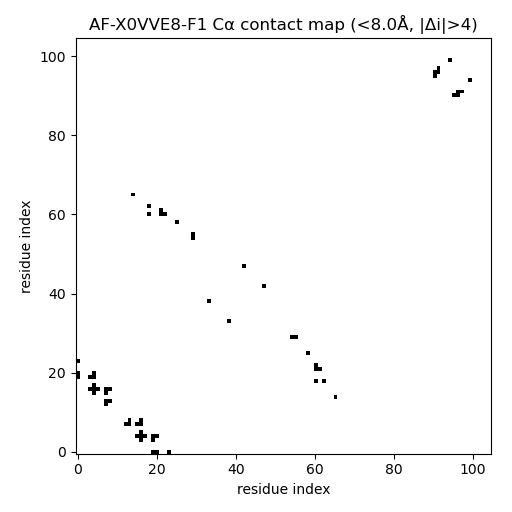 A CA 1
ATOM 740 C C . LYS A 1 95 ? 24.323 1.889 7.345 1.00 80.31 95 LYS A C 1
ATOM 742 O O . LYS A 1 95 ? 23.387 1.605 8.082 1.00 80.31 95 LYS A O 1
ATOM 747 N N . GLN A 1 96 ? 24.238 1.867 6.022 1.00 82.19 96 GLN A N 1
ATOM 748 C CA . GLN A 1 96 ? 23.046 1.446 5.286 1.00 82.19 96 GLN A CA 1
ATOM 749 C C . GLN A 1 96 ? 23.263 0.083 4.634 1.00 82.19 96 GLN A C 1
ATOM 751 O O . GLN A 1 96 ? 22.314 -0.680 4.494 1.00 82.19 96 GLN A O 1
ATOM 756 N N . PHE A 1 97 ? 24.508 -0.242 4.270 1.00 85.25 97 PHE A N 1
ATOM 757 C CA . PHE A 1 97 ? 24.840 -1.501 3.628 1.00 85.25 97 PHE A CA 1
ATOM 758 C C . PHE A 1 97 ? 26.254 -1.993 4.008 1.00 85.25 97 PHE A C 1
ATOM 760 O O . PHE A 1 97 ? 27.236 -1.307 3.708 1.00 85.25 97 PHE A O 1
ATOM 767 N N . PRO A 1 98 ? 26.393 -3.182 4.623 1.00 82.12 98 PRO A N 1
ATOM 768 C CA . PRO A 1 98 ? 25.308 -4.028 5.119 1.00 82.12 98 PRO A CA 1
ATOM 769 C C . PRO A 1 98 ? 24.550 -3.339 6.262 1.00 82.12 98 PRO A C 1
ATOM 771 O O . PRO A 1 98 ? 25.138 -2.574 7.030 1.00 82.12 98 PRO A O 1
ATOM 774 N N . ALA A 1 99 ? 23.248 -3.607 6.369 1.00 82.12 99 ALA A N 1
ATOM 775 C CA . ALA A 1 99 ? 22.464 -3.138 7.503 1.00 82.12 99 ALA A CA 1
ATOM 776 C C . ALA A 1 99 ? 23.069 -3.714 8.801 1.00 82.12 99 ALA A C 1
ATOM 778 O O . ALA A 1 99 ? 23.293 -4.929 8.876 1.00 82.12 99 ALA A O 1
ATOM 779 N N . PRO A 1 100 ? 23.382 -2.882 9.811 1.00 80.75 100 PRO A N 1
ATOM 780 C CA . PRO A 1 100 ? 23.836 -3.378 11.102 1.00 80.75 100 PRO A CA 1
ATOM 781 C C . PRO A 1 100 ? 22.780 -4.305 11.706 1.00 80.75 100 PRO A C 1
ATOM 783 O O . PRO A 1 100 ? 21.588 -4.015 11.636 1.00 80.75 100 PRO A O 1
ATOM 786 N N . VAL A 1 101 ? 23.211 -5.403 12.324 1.00 82.31 101 VAL A N 1
ATOM 787 C CA . VAL A 1 101 ? 22.297 -6.276 13.068 1.00 82.31 101 VAL A CA 1
ATOM 788 C C . VAL A 1 101 ? 21.738 -5.475 14.245 1.00 82.31 101 VAL A C 1
ATOM 790 O O . VAL A 1 101 ? 22.498 -5.058 15.121 1.00 82.31 101 VAL A O 1
ATOM 793 N N . ALA A 1 102 ? 20.429 -5.227 14.246 1.00 77.88 102 ALA A N 1
ATOM 794 C CA . ALA A 1 102 ? 19.748 -4.656 15.398 1.00 77.88 102 ALA A CA 1
ATOM 795 C C . ALA A 1 102 ? 19.709 -5.711 16.513 1.00 77.88 102 ALA A C 1
ATOM 797 O O . ALA A 1 102 ? 19.231 -6.825 16.303 1.00 77.88 102 ALA A O 1
ATOM 798 N N . PHE A 1 103 ? 20.257 -5.375 17.679 1.00 73.38 103 PHE A N 1
ATOM 799 C CA . PHE A 1 103 ? 20.036 -6.142 18.899 1.00 73.38 103 PHE A CA 1
ATOM 800 C C . PHE A 1 103 ? 18.865 -5.496 19.631 1.00 73.38 103 PHE A C 1
ATOM 802 O O . PHE A 1 103 ? 19.049 -4.469 20.284 1.00 73.38 103 PHE A O 1
ATOM 809 N N . ASP A 1 104 ? 17.683 -6.092 19.508 1.00 63.88 104 ASP A N 1
ATOM 810 C CA . ASP A 1 104 ? 16.583 -5.804 20.424 1.00 63.88 104 ASP A CA 1
ATOM 811 C C . ASP A 1 104 ? 16.863 -6.569 21.724 1.00 63.88 104 ASP A C 1
ATOM 813 O O . ASP A 1 104 ? 17.052 -7.789 21.711 1.00 63.88 104 ASP A O 1
ATOM 817 N N . GLY A 1 105 ? 17.023 -5.821 22.818 1.00 46.12 105 GLY A N 1
ATOM 818 C CA . GLY A 1 105 ? 17.255 -6.350 24.165 1.00 46.12 105 GLY A CA 1
ATOM 819 C C . GLY A 1 105 ? 15.971 -6.744 24.876 1.00 46.12 105 GLY A C 1
ATOM 820 O O . GLY A 1 105 ? 14.914 -6.159 24.553 1.00 46.12 105 GLY A O 1
#